Protein AF-A0A091TBT3-F1 (afdb_monomer_lite)

Sequence (97 aa):
VLAEVIKAFGVPENAQRMEEARDNACNDMGKMLQFLLPVATQIQQDVIKAYGFSNDGEGGVLKFARLIKSYESQDPEIASMSGKLKAMFLPPMTLPP

Organism: Phaethon lepturus (NCBI:txid97097)

pLDDT: mean 81.27, std 12.02, range [35.84, 91.25]

InterPro domains:
  IPR026317 Protein C10 [PF14974] (1-96)
  IPR026317 Protein C10 [PTHR13463] (1-97)

Secondary structure (DSSP, 8-state):
-HHHHHHHHHSHHHHHHHHHHHHHHTT-HHHHHHHHHHHHHHHHHHHHHHTT---STTHHHHHHHHHHHHHHTT-HHHHHHHHHHHHHHS-------

Structure (mmCIF, N/CA/C/O backbone):
data_AF-A0A091TBT3-F1
#
_entry.id   AF-A0A091TBT3-F1
#
loop_
_atom_site.group_PDB
_atom_site.id
_atom_site.type_symbol
_atom_site.label_atom_id
_atom_site.label_alt_id
_atom_site.label_comp_id
_atom_site.label_asym_id
_atom_site.label_entity_id
_atom_site.label_seq_id
_atom_site.pdbx_PDB_ins_code
_atom_site.Cartn_x
_atom_site.Cartn_y
_atom_site.Cartn_z
_atom_site.occupancy
_atom_site.B_iso_or_equiv
_atom_site.auth_seq_id
_atom_site.auth_comp_id
_atom_site.auth_asym_id
_atom_site.auth_atom_id
_atom_site.pdbx_PDB_model_num
ATOM 1 N N . VAL A 1 1 ? -11.350 -0.926 5.093 1.00 84.44 1 VAL A N 1
ATOM 2 C CA . VAL A 1 1 ? -10.428 -0.186 4.198 1.00 84.44 1 VAL A CA 1
ATOM 3 C C . VAL A 1 1 ? -9.028 -0.804 4.132 1.00 84.44 1 VAL A C 1
ATOM 5 O O . VAL A 1 1 ? -8.641 -1.185 3.044 1.00 84.44 1 VAL A O 1
ATOM 8 N N . LEU A 1 2 ? -8.281 -0.997 5.232 1.00 86.12 2 LEU A N 1
ATOM 9 C CA . LEU A 1 2 ? -6.909 -1.544 5.170 1.00 86.12 2 LEU A CA 1
ATOM 10 C C . LEU A 1 2 ? -6.821 -2.945 4.551 1.00 86.12 2 LEU A C 1
ATOM 12 O O . LEU A 1 2 ? -6.004 -3.166 3.665 1.00 86.12 2 LEU A O 1
ATOM 16 N N . ALA A 1 3 ? -7.702 -3.860 4.955 1.00 87.88 3 ALA A N 1
ATOM 17 C CA . ALA A 1 3 ? -7.791 -5.182 4.339 1.00 87.88 3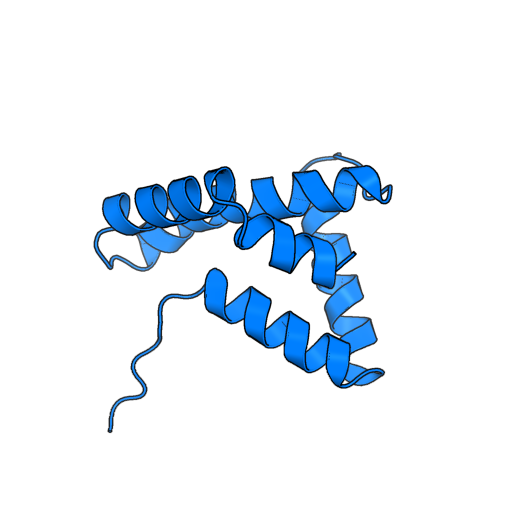 ALA A CA 1
ATOM 18 C C . ALA A 1 3 ? -8.078 -5.109 2.828 1.00 87.88 3 ALA A C 1
ATOM 20 O O . ALA A 1 3 ? -7.524 -5.884 2.060 1.00 87.88 3 ALA A O 1
ATOM 21 N N . GLU A 1 4 ? -8.898 -4.150 2.394 1.00 90.00 4 GLU A N 1
ATOM 22 C CA . GLU A 1 4 ? -9.230 -3.950 0.978 1.00 90.00 4 GLU A CA 1
ATOM 23 C C . GLU A 1 4 ? -8.048 -3.387 0.200 1.00 90.00 4 GLU A C 1
ATOM 25 O O . GLU A 1 4 ? -7.798 -3.821 -0.915 1.00 90.00 4 GLU A O 1
ATOM 30 N N . VAL A 1 5 ? -7.259 -2.501 0.814 1.00 88.81 5 VAL A N 1
ATOM 31 C CA . VAL A 1 5 ? -5.991 -2.045 0.240 1.00 88.81 5 VAL A CA 1
ATOM 32 C C . VAL A 1 5 ? -5.059 -3.240 0.039 1.00 88.81 5 VAL A C 1
ATOM 34 O O . VAL A 1 5 ? -4.556 -3.436 -1.059 1.00 88.81 5 VAL A O 1
ATOM 37 N N . ILE A 1 6 ? -4.871 -4.082 1.061 1.00 88.94 6 ILE A N 1
ATOM 38 C CA . ILE A 1 6 ? -4.024 -5.284 0.965 1.00 88.94 6 ILE A CA 1
ATOM 39 C C . ILE A 1 6 ? -4.529 -6.230 -0.130 1.00 88.94 6 ILE A C 1
ATOM 41 O O . ILE A 1 6 ? -3.734 -6.718 -0.929 1.00 88.94 6 ILE A O 1
ATOM 45 N N . LYS A 1 7 ? -5.843 -6.467 -0.204 1.00 89.81 7 LYS A N 1
ATOM 46 C CA . LYS A 1 7 ? -6.437 -7.268 -1.281 1.00 89.81 7 LYS A CA 1
ATOM 47 C C . LYS A 1 7 ? -6.199 -6.641 -2.647 1.00 89.81 7 LYS A C 1
ATOM 49 O O . LYS A 1 7 ? -5.866 -7.369 -3.571 1.00 89.81 7 LYS A O 1
ATOM 54 N N . ALA A 1 8 ? -6.318 -5.319 -2.767 1.00 90.06 8 ALA A N 1
ATOM 55 C CA . ALA A 1 8 ? -6.054 -4.608 -4.008 1.00 90.06 8 ALA A CA 1
ATOM 56 C C . ALA A 1 8 ? -4.602 -4.775 -4.452 1.00 90.06 8 ALA A C 1
ATOM 58 O O . ALA A 1 8 ? -4.377 -4.932 -5.638 1.00 90.06 8 ALA A O 1
ATOM 59 N N . PHE A 1 9 ? -3.624 -4.832 -3.548 1.00 87.19 9 PHE A N 1
ATOM 60 C CA . PHE A 1 9 ? -2.249 -5.194 -3.920 1.00 87.19 9 PHE A CA 1
ATOM 61 C C . PHE A 1 9 ? -2.114 -6.634 -4.431 1.00 87.19 9 PHE A C 1
ATOM 63 O O . PHE A 1 9 ? -1.254 -6.905 -5.260 1.00 87.19 9 PHE A O 1
ATOM 70 N N . GLY A 1 10 ? -2.963 -7.546 -3.954 1.00 85.38 10 GLY A N 1
ATOM 71 C CA . GLY A 1 10 ? -2.978 -8.947 -4.370 1.00 85.38 10 GLY A CA 1
ATOM 72 C C . GLY A 1 10 ? -3.773 -9.245 -5.644 1.00 85.38 10 GLY A C 1
ATOM 73 O O . GLY A 1 10 ? -3.739 -10.386 -6.101 1.00 85.38 10 GLY A O 1
ATOM 74 N N . VAL A 1 11 ? -4.501 -8.280 -6.225 1.00 90.56 11 VAL A N 1
ATOM 75 C CA . VAL A 1 11 ?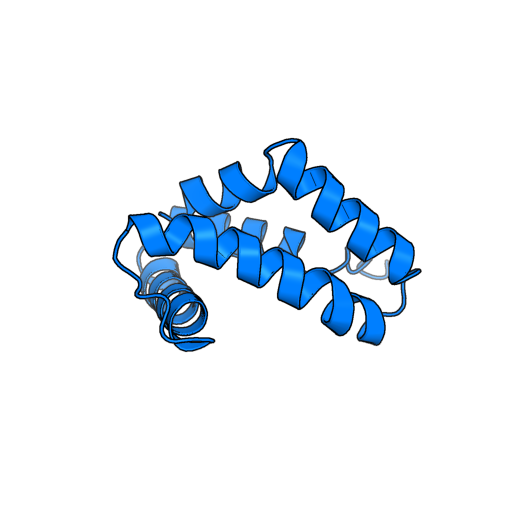 -5.192 -8.519 -7.506 1.00 90.56 11 VAL A CA 1
ATOM 76 C C . VAL A 1 11 ? -4.159 -8.605 -8.631 1.00 90.56 11 VAL A C 1
ATOM 78 O O . VAL A 1 11 ? -3.192 -7.840 -8.612 1.00 90.56 11 VAL A O 1
ATOM 81 N N . PRO A 1 12 ? -4.353 -9.487 -9.628 1.00 89.25 12 PRO A N 1
ATOM 82 C CA . PRO A 1 12 ? -3.351 -9.747 -10.664 1.00 89.25 12 PRO A CA 1
ATOM 83 C C . PRO A 1 12 ? -2.899 -8.474 -11.386 1.00 89.25 12 PRO A C 1
ATOM 85 O O . PRO A 1 12 ? -1.713 -8.295 -11.629 1.00 89.25 12 PRO A O 1
ATOM 88 N N . GLU A 1 13 ? -3.820 -7.546 -11.643 1.00 91.25 13 GLU A N 1
ATOM 89 C CA . GLU A 1 13 ? -3.528 -6.293 -12.342 1.00 91.25 13 GLU A CA 1
ATOM 90 C C . GLU A 1 13 ? -2.586 -5.362 -11.557 1.00 91.25 13 GLU A C 1
ATOM 92 O O . GLU A 1 13 ? -1.671 -4.765 -12.121 1.00 91.25 13 GLU A O 1
ATOM 97 N N . ASN A 1 14 ? -2.757 -5.265 -10.236 1.00 90.69 14 ASN A N 1
ATOM 98 C CA . ASN A 1 14 ? -1.902 -4.430 -9.390 1.00 90.69 14 ASN A CA 1
ATOM 99 C C . ASN A 1 14 ? -0.610 -5.147 -8.995 1.00 90.69 14 ASN A C 1
ATOM 101 O O . ASN A 1 14 ? 0.440 -4.511 -8.924 1.00 90.69 14 ASN A O 1
ATOM 105 N N . ALA A 1 15 ? -0.678 -6.462 -8.773 1.00 88.75 15 ALA A N 1
ATOM 106 C CA . ALA A 1 15 ? 0.490 -7.295 -8.524 1.00 88.75 15 ALA A CA 1
ATOM 107 C C . ALA A 1 15 ? 1.465 -7.224 -9.706 1.00 88.75 15 ALA A C 1
ATOM 109 O O . ALA A 1 15 ? 2.653 -6.992 -9.493 1.00 88.75 15 ALA A O 1
ATOM 110 N N . GLN A 1 16 ? 0.954 -7.304 -10.940 1.00 90.12 16 GLN A N 1
ATOM 111 C CA . GLN A 1 16 ? 1.767 -7.148 -12.144 1.00 90.12 16 GLN A CA 1
ATOM 112 C C . GLN A 1 16 ? 2.428 -5.765 -12.197 1.00 90.12 16 GLN A C 1
ATOM 114 O O . GLN A 1 16 ? 3.638 -5.677 -12.362 1.00 90.12 16 GLN A O 1
ATOM 119 N N . ARG A 1 17 ? 1.679 -4.680 -11.956 1.00 90.00 17 ARG A N 1
ATOM 120 C CA . ARG A 1 17 ? 2.243 -3.315 -11.928 1.00 90.00 17 ARG A CA 1
ATOM 121 C C . ARG A 1 17 ? 3.361 -3.146 -10.901 1.00 90.00 17 ARG A C 1
ATOM 123 O O . ARG A 1 17 ? 4.354 -2.475 -11.177 1.00 90.00 17 ARG A O 1
ATOM 130 N N . MET A 1 18 ? 3.193 -3.722 -9.711 1.00 87.38 18 MET A N 1
ATOM 131 C CA . MET A 1 18 ? 4.216 -3.709 -8.663 1.00 87.38 18 MET A CA 1
ATOM 132 C C . MET A 1 18 ? 5.451 -4.509 -9.085 1.00 87.38 18 MET A C 1
ATOM 134 O O . MET A 1 18 ? 6.574 -4.058 -8.876 1.00 87.38 18 MET A O 1
ATOM 138 N N . GLU A 1 19 ? 5.259 -5.674 -9.697 1.00 87.12 19 GLU A N 1
ATOM 139 C CA . GLU A 1 19 ? 6.352 -6.518 -10.176 1.00 87.12 19 GLU A CA 1
ATOM 140 C C . GLU A 1 19 ? 7.126 -5.853 -11.319 1.00 87.12 19 GLU A C 1
ATOM 142 O O . GLU A 1 19 ? 8.348 -5.770 -11.246 1.00 87.12 19 GLU A O 1
ATOM 147 N N . GLU A 1 20 ? 6.435 -5.262 -12.295 1.00 88.88 20 GLU A N 1
ATOM 148 C CA . GLU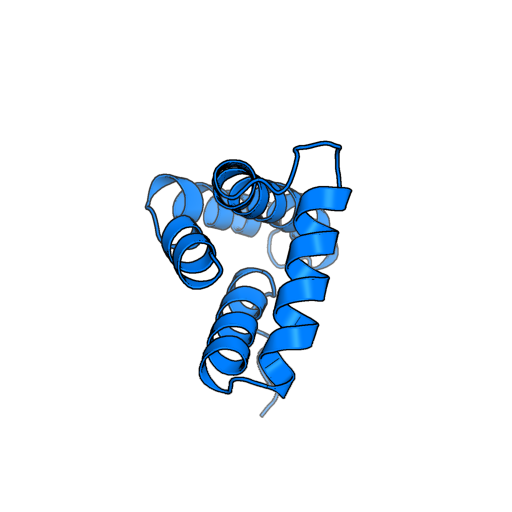 A 1 20 ? 7.051 -4.482 -13.371 1.00 88.88 20 GLU A CA 1
ATOM 149 C C . GLU A 1 20 ? 7.851 -3.300 -12.808 1.00 88.88 20 GLU A C 1
ATOM 151 O O . GLU A 1 20 ? 9.006 -3.092 -13.178 1.00 88.88 20 GLU A O 1
ATOM 156 N N . ALA A 1 21 ? 7.285 -2.537 -11.868 1.00 87.12 21 ALA A N 1
ATOM 157 C CA . ALA A 1 21 ? 7.988 -1.428 -11.223 1.00 87.12 21 ALA A CA 1
ATOM 158 C C . ALA A 1 21 ? 9.231 -1.891 -10.444 1.00 87.12 21 ALA A C 1
ATOM 160 O O . ALA A 1 21 ? 10.258 -1.206 -10.433 1.00 87.12 21 ALA A O 1
ATOM 161 N N . ARG A 1 22 ? 9.152 -3.062 -9.804 1.00 82.81 22 ARG A N 1
ATOM 162 C CA . ARG A 1 22 ? 10.269 -3.688 -9.093 1.00 82.81 22 ARG A CA 1
ATOM 163 C C . ARG A 1 22 ? 11.360 -4.171 -10.048 1.00 82.81 22 ARG A C 1
ATOM 165 O O . ARG A 1 22 ? 12.535 -3.957 -9.754 1.00 82.81 22 ARG A O 1
ATOM 172 N N . ASP A 1 23 ? 10.984 -4.790 -11.161 1.00 87.00 23 ASP A N 1
ATOM 173 C CA . ASP A 1 23 ? 11.903 -5.268 -12.195 1.00 87.00 23 ASP A CA 1
ATOM 174 C C . ASP A 1 23 ? 12.670 -4.093 -12.823 1.00 87.00 23 ASP A C 1
ATOM 176 O O . ASP A 1 23 ? 13.902 -4.074 -12.828 1.00 87.00 23 ASP A O 1
ATOM 180 N N . ASN A 1 24 ? 11.951 -3.018 -13.169 1.00 84.69 24 ASN A N 1
ATOM 181 C CA . ASN A 1 24 ? 12.534 -1.763 -13.660 1.00 84.69 24 ASN A CA 1
ATOM 182 C C . ASN A 1 24 ? 13.498 -1.109 -12.655 1.00 84.69 24 ASN A C 1
ATOM 184 O O . ASN A 1 24 ? 14.476 -0.460 -13.041 1.00 84.69 24 ASN A O 1
ATOM 188 N N . ALA A 1 25 ? 13.236 -1.264 -11.355 1.00 84.19 25 ALA A N 1
ATOM 189 C CA . ALA A 1 25 ? 14.105 -0.736 -10.317 1.00 84.19 25 ALA A CA 1
ATOM 190 C C . ALA A 1 25 ? 15.406 -1.539 -10.139 1.00 84.19 25 ALA A C 1
ATOM 192 O O . ALA A 1 25 ? 16.374 -0.978 -9.633 1.00 84.19 25 ALA A O 1
ATOM 193 N N . CYS A 1 26 ? 15.466 -2.802 -10.581 1.00 75.69 26 CYS A N 1
ATOM 194 C CA . CYS A 1 26 ? 16.675 -3.635 -10.597 1.00 75.69 26 CYS A CA 1
ATOM 195 C C . CYS A 1 26 ? 17.444 -3.634 -9.253 1.00 75.69 26 CYS A C 1
ATOM 197 O O . CYS A 1 26 ? 18.642 -3.364 -9.200 1.00 75.69 26 CYS A O 1
ATOM 199 N N . ASN A 1 27 ? 16.736 -3.885 -8.141 1.00 70.75 27 ASN A N 1
ATOM 200 C CA . ASN A 1 27 ? 17.254 -3.838 -6.756 1.00 70.75 27 ASN A CA 1
ATOM 201 C C . ASN A 1 27 ? 17.848 -2.491 -6.295 1.00 70.75 27 ASN A C 1
ATOM 203 O O . ASN A 1 27 ? 18.342 -2.396 -5.170 1.00 70.75 27 ASN A O 1
ATOM 207 N N . ASP A 1 28 ? 17.774 -1.433 -7.101 1.00 82.75 28 ASP A N 1
ATOM 208 C CA . ASP A 1 28 ? 18.179 -0.102 -6.675 1.00 82.75 28 ASP A CA 1
ATOM 209 C C . ASP A 1 28 ? 17.085 0.492 -5.790 1.00 82.75 28 ASP A C 1
ATOM 211 O O . ASP A 1 28 ? 15.977 0.784 -6.239 1.00 82.75 28 ASP A O 1
ATOM 215 N N . MET A 1 29 ? 17.387 0.664 -4.505 1.00 74.69 29 MET A N 1
ATOM 216 C CA . MET A 1 29 ? 16.409 1.143 -3.530 1.00 74.69 29 MET A CA 1
ATOM 217 C C . MET A 1 29 ? 15.884 2.549 -3.869 1.00 74.69 29 MET A C 1
ATOM 219 O O . MET A 1 29 ? 14.713 2.842 -3.625 1.00 74.69 29 MET A O 1
ATOM 223 N N . GLY A 1 30 ? 16.714 3.399 -4.484 1.00 81.38 30 GLY A N 1
ATOM 224 C CA . GLY A 1 30 ? 16.314 4.726 -4.948 1.00 81.38 30 GLY A CA 1
ATOM 225 C C . GLY A 1 30 ? 15.333 4.658 -6.116 1.00 81.38 30 GLY A C 1
ATOM 226 O O . GLY A 1 30 ? 14.351 5.401 -6.140 1.00 81.38 30 GLY A O 1
ATOM 227 N N . LYS A 1 31 ? 15.544 3.735 -7.059 1.00 83.62 31 LYS A N 1
ATOM 228 C CA . LYS A 1 31 ? 14.587 3.467 -8.141 1.00 83.62 31 LYS A CA 1
ATOM 229 C C . LYS A 1 31 ? 13.338 2.756 -7.646 1.00 83.62 31 LYS A C 1
ATOM 231 O O . LYS A 1 31 ? 12.253 3.099 -8.091 1.00 83.62 31 LYS A O 1
ATOM 236 N N . MET A 1 32 ? 13.445 1.833 -6.694 1.00 80.94 32 MET A N 1
ATOM 237 C CA . MET A 1 32 ? 12.279 1.192 -6.085 1.00 80.94 32 MET A CA 1
ATOM 238 C C . MET A 1 32 ? 11.370 2.261 -5.481 1.00 80.94 32 MET A C 1
ATOM 240 O O . MET A 1 32 ? 10.189 2.300 -5.792 1.00 80.94 32 MET A O 1
ATOM 244 N N . LEU A 1 33 ? 11.912 3.220 -4.729 1.00 82.62 33 LEU A N 1
ATOM 245 C CA . LEU A 1 33 ? 11.115 4.343 -4.231 1.00 82.62 33 LEU A CA 1
ATOM 246 C C . LEU A 1 33 ? 10.613 5.290 -5.336 1.00 82.62 33 LEU A C 1
ATOM 248 O O . LEU A 1 33 ? 9.596 5.933 -5.136 1.00 82.62 33 LEU A O 1
ATOM 252 N N . GLN A 1 34 ? 11.260 5.383 -6.498 1.00 83.88 34 GLN A N 1
ATOM 253 C CA . GLN A 1 34 ? 10.758 6.198 -7.616 1.00 83.88 34 GLN A CA 1
ATOM 254 C C . GLN A 1 34 ? 9.701 5.495 -8.478 1.00 83.88 34 GLN A C 1
ATOM 256 O O . GLN A 1 34 ? 8.851 6.175 -9.042 1.00 83.88 34 GLN A O 1
ATOM 261 N N . PHE A 1 35 ? 9.727 4.163 -8.579 1.00 86.38 35 PHE A N 1
ATOM 262 C CA . PHE A 1 35 ? 8.816 3.382 -9.424 1.00 86.38 35 PHE A CA 1
ATOM 263 C C . PHE A 1 35 ? 7.736 2.658 -8.613 1.00 86.38 35 PHE A C 1
ATOM 265 O O . PHE A 1 35 ? 6.556 2.784 -8.928 1.00 86.38 35 PHE A O 1
ATOM 272 N N . LEU A 1 36 ? 8.094 1.942 -7.542 1.00 84.50 36 LEU A N 1
ATOM 273 C CA . LEU A 1 36 ? 7.115 1.250 -6.694 1.00 84.50 36 LEU A CA 1
ATOM 274 C C . LEU A 1 36 ? 6.275 2.228 -5.884 1.00 84.50 36 LEU A C 1
ATOM 276 O O . LEU A 1 36 ? 5.068 2.038 -5.796 1.00 84.50 36 LEU A O 1
ATOM 280 N N . LEU A 1 37 ? 6.868 3.275 -5.299 1.00 84.19 37 LEU A N 1
ATOM 281 C CA . LEU A 1 37 ? 6.118 4.209 -4.451 1.00 84.19 37 LEU A CA 1
ATOM 282 C C . LEU A 1 37 ? 4.915 4.842 -5.170 1.00 84.19 37 LEU A C 1
ATOM 284 O O . LEU A 1 37 ? 3.826 4.782 -4.595 1.00 84.19 37 LEU A O 1
ATOM 288 N N . PRO A 1 38 ? 5.033 5.410 -6.390 1.00 86.38 38 PRO A N 1
ATOM 289 C CA . PRO A 1 38 ? 3.872 5.967 -7.078 1.00 86.38 38 PRO A CA 1
ATOM 290 C C . PRO A 1 38 ? 2.855 4.897 -7.478 1.00 86.38 38 PRO A C 1
ATOM 292 O O . PRO A 1 38 ? 1.662 5.125 -7.306 1.00 86.38 38 PRO A O 1
ATOM 295 N N . VAL A 1 39 ? 3.288 3.716 -7.937 1.00 89.12 39 VAL A N 1
ATOM 296 C CA . VAL A 1 39 ? 2.378 2.601 -8.278 1.00 89.12 39 VAL A CA 1
ATOM 297 C C . VAL A 1 39 ? 1.554 2.194 -7.066 1.00 89.12 39 VAL A C 1
ATOM 299 O O . VAL A 1 39 ? 0.336 2.045 -7.119 1.00 89.12 39 VAL A O 1
ATOM 302 N N . ALA A 1 40 ? 2.222 2.070 -5.936 1.00 87.19 40 ALA A N 1
ATOM 303 C CA . ALA A 1 40 ? 1.621 1.587 -4.726 1.00 87.19 40 ALA A CA 1
ATOM 304 C C . ALA A 1 40 ? 0.746 2.662 -4.054 1.0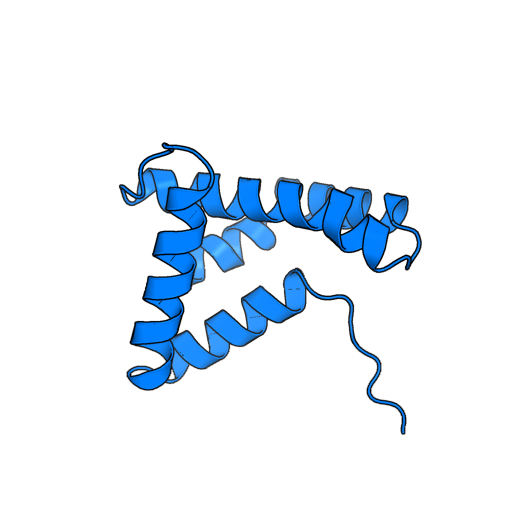0 87.19 40 ALA A C 1
ATOM 306 O O . ALA A 1 40 ? -0.361 2.368 -3.603 1.00 87.19 40 ALA A O 1
ATOM 307 N N . THR A 1 41 ? 1.174 3.928 -4.093 1.00 87.06 41 THR A N 1
ATOM 308 C CA . THR A 1 41 ? 0.337 5.087 -3.739 1.00 87.06 41 THR A CA 1
ATOM 309 C C . THR A 1 41 ? -0.922 5.109 -4.600 1.00 87.06 41 THR A C 1
ATOM 311 O O . THR A 1 41 ? -2.012 5.289 -4.066 1.00 87.06 41 THR A O 1
ATOM 314 N N . GLN A 1 42 ? -0.808 4.837 -5.903 1.00 88.25 42 GLN A N 1
ATOM 315 C CA . GLN A 1 42 ? -1.945 4.811 -6.819 1.00 88.25 42 GLN A CA 1
ATOM 316 C C . GLN A 1 42 ? -2.954 3.716 -6.456 1.00 88.25 42 GLN A C 1
ATOM 318 O O . GLN A 1 42 ? -4.150 3.998 -6.411 1.00 88.25 42 GLN A O 1
ATOM 323 N N . ILE A 1 43 ? -2.484 2.503 -6.142 1.00 89.12 43 ILE A N 1
ATOM 324 C CA . ILE A 1 43 ? -3.329 1.383 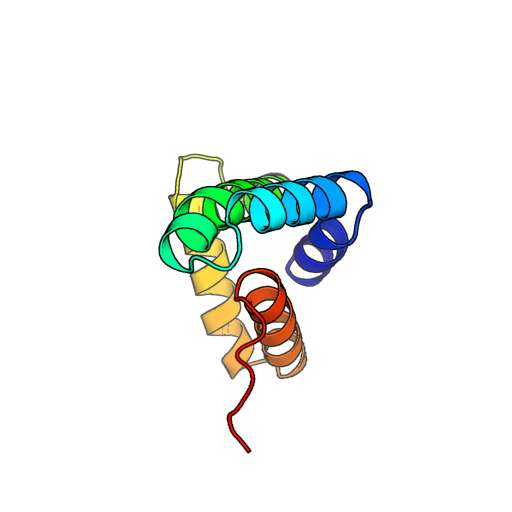-5.694 1.00 89.12 43 ILE A CA 1
ATOM 325 C C . ILE A 1 43 ? -4.031 1.734 -4.377 1.00 89.12 43 ILE A C 1
ATOM 327 O O . ILE A 1 43 ? -5.242 1.555 -4.247 1.00 89.12 43 ILE A O 1
ATOM 331 N N . GLN A 1 44 ? -3.292 2.278 -3.402 1.00 87.19 44 GLN A N 1
ATOM 332 C CA . GLN A 1 44 ? -3.879 2.734 -2.141 1.00 87.19 44 GLN A CA 1
ATOM 333 C C . GLN A 1 44 ? -4.952 3.790 -2.382 1.00 87.19 44 GLN A C 1
ATOM 335 O O . GLN A 1 44 ? -6.048 3.670 -1.840 1.00 87.19 44 GLN A O 1
ATOM 340 N N . GLN A 1 45 ? -4.640 4.793 -3.201 1.00 87.62 45 GLN A N 1
ATOM 341 C CA . GLN A 1 45 ? -5.521 5.897 -3.553 1.00 87.62 45 GLN A CA 1
ATOM 342 C C . GLN A 1 45 ? -6.805 5.399 -4.228 1.00 87.62 45 GLN A C 1
ATOM 344 O O . GLN A 1 45 ? -7.890 5.869 -3.892 1.00 87.62 45 GLN A O 1
ATOM 349 N N . ASP A 1 46 ? -6.703 4.395 -5.102 1.00 88.19 46 ASP A N 1
ATOM 350 C CA . ASP A 1 46 ? -7.846 3.785 -5.784 1.00 88.19 46 ASP A CA 1
ATOM 351 C C . ASP A 1 46 ? -8.824 3.092 -4.827 1.00 88.19 46 ASP A C 1
ATOM 353 O O . ASP A 1 46 ? -10.040 3.170 -4.990 1.00 88.19 46 ASP A O 1
ATOM 357 N N . VAL A 1 47 ? -8.307 2.480 -3.764 1.00 88.94 47 VAL A N 1
ATOM 358 C CA . VAL A 1 47 ? -9.157 1.866 -2.744 1.00 88.94 47 VAL A CA 1
ATOM 359 C C . VAL A 1 47 ? -9.729 2.925 -1.813 1.00 88.94 47 VAL A C 1
ATOM 361 O O . VAL A 1 47 ? -10.936 2.978 -1.601 1.00 88.94 47 VAL A O 1
ATOM 364 N N . ILE A 1 48 ? -8.889 3.793 -1.244 1.00 86.88 48 ILE A N 1
ATOM 365 C CA . ILE A 1 48 ? -9.323 4.750 -0.216 1.00 86.88 48 ILE A CA 1
ATOM 366 C C . ILE A 1 48 ? -10.254 5.836 -0.773 1.00 86.88 48 ILE A C 1
ATOM 368 O O . ILE A 1 48 ? -11.107 6.319 -0.024 1.00 86.88 48 ILE A O 1
ATOM 372 N N . LYS A 1 49 ? -10.168 6.179 -2.070 1.00 85.94 49 LYS A N 1
ATOM 373 C CA . LYS A 1 49 ? -11.115 7.112 -2.711 1.00 85.94 49 LYS A CA 1
ATOM 374 C C . LYS A 1 49 ? -12.555 6.600 -2.612 1.00 85.94 49 LYS A C 1
ATOM 376 O O . LYS A 1 49 ? -13.462 7.393 -2.381 1.00 85.94 49 LYS A O 1
ATOM 381 N N . ALA A 1 50 ? -12.761 5.280 -2.694 1.00 85.06 50 ALA A N 1
ATOM 382 C CA . ALA A 1 50 ? -14.080 4.660 -2.553 1.00 85.06 50 ALA A CA 1
ATOM 383 C C . ALA A 1 50 ? -14.630 4.764 -1.118 1.00 85.06 50 ALA A C 1
ATOM 385 O O . ALA A 1 50 ? -15.836 4.680 -0.907 1.00 85.06 50 ALA A O 1
ATOM 386 N N . TYR A 1 51 ? -13.755 4.999 -0.136 1.00 84.19 51 TYR A N 1
ATOM 387 C CA . TYR A 1 51 ? -14.103 5.201 1.273 1.00 84.19 51 TYR A CA 1
ATOM 388 C C . TYR A 1 51 ? -14.202 6.681 1.674 1.00 84.19 51 TYR A C 1
ATOM 390 O O . TYR A 1 51 ? -14.325 6.980 2.859 1.00 84.19 51 TYR A O 1
ATOM 398 N N . GLY A 1 52 ? -14.133 7.614 0.718 1.00 78.25 52 GLY A N 1
ATOM 399 C CA . GLY A 1 52 ? -14.233 9.049 0.994 1.00 78.25 52 GLY A CA 1
ATOM 400 C C . GLY A 1 52 ? -12.916 9.721 1.395 1.00 78.25 52 GLY A C 1
ATOM 401 O O . GLY A 1 52 ? -12.927 10.878 1.815 1.00 78.25 52 GLY A O 1
ATOM 402 N N . PHE A 1 53 ? -11.767 9.050 1.243 1.00 80.00 53 PHE A N 1
ATOM 403 C CA . PHE A 1 53 ? -10.477 9.741 1.278 1.00 80.00 53 PHE A CA 1
ATOM 404 C C . PHE A 1 53 ? -10.310 10.493 -0.046 1.00 80.00 53 PHE A C 1
ATOM 406 O O . PHE A 1 53 ? -9.879 9.920 -1.044 1.00 80.00 53 PHE A O 1
ATOM 413 N N . SER A 1 54 ? -10.727 11.762 -0.066 1.00 63.75 54 SER A N 1
ATOM 414 C CA . SER A 1 54 ? -10.723 12.592 -1.273 1.00 63.75 54 SER A CA 1
ATOM 415 C C . SER A 1 54 ? -9.360 12.631 -1.964 1.00 63.75 54 SER A C 1
ATOM 417 O O . SER A 1 54 ? -8.314 12.727 -1.321 1.00 63.75 54 SER A O 1
ATOM 419 N N . ASN A 1 55 ? -9.421 12.628 -3.295 1.00 59.75 55 ASN A N 1
ATOM 420 C CA . ASN A 1 55 ? -8.315 12.583 -4.250 1.00 59.75 55 ASN A CA 1
ATOM 421 C C . ASN A 1 55 ? -7.535 13.909 -4.371 1.00 59.75 55 ASN A C 1
ATOM 423 O O . ASN A 1 55 ? -6.985 14.192 -5.434 1.00 59.75 55 ASN A O 1
ATOM 427 N N . ASP A 1 56 ? -7.532 14.740 -3.325 1.00 63.78 56 ASP A N 1
ATOM 428 C CA . ASP A 1 56 ? -6.865 16.050 -3.289 1.00 63.78 56 ASP A CA 1
ATOM 429 C C . ASP A 1 56 ? -5.340 15.856 -3.126 1.00 63.78 56 ASP A C 1
ATOM 431 O O . ASP A 1 56 ? -4.727 16.201 -2.118 1.00 63.78 56 ASP A O 1
ATOM 435 N N . GLY A 1 57 ? -4.744 15.148 -4.089 1.00 63.19 57 GLY A N 1
ATOM 436 C CA . GLY A 1 57 ? -3.325 14.808 -4.150 1.00 63.19 57 GLY A CA 1
ATOM 437 C C . GLY A 1 57 ? -2.842 13.812 -3.088 1.00 63.19 57 GLY A C 1
ATOM 438 O O . GLY A 1 57 ? -3.538 12.876 -2.691 1.00 63.19 57 GLY A O 1
ATOM 439 N N . GLU A 1 58 ? -1.611 14.035 -2.624 1.00 61.22 58 GLU A N 1
ATOM 440 C CA . GLU A 1 58 ? -0.867 13.201 -1.662 1.00 61.22 58 GLU A CA 1
ATOM 441 C C . GLU A 1 58 ? -1.559 13.094 -0.282 1.00 61.22 58 GLU A C 1
ATOM 443 O O . GLU A 1 58 ? -1.279 12.203 0.527 1.00 61.22 58 GLU A O 1
ATOM 448 N N . GLY A 1 59 ? -2.524 13.981 -0.015 1.00 71.12 59 GLY A N 1
ATOM 449 C CA . GLY A 1 59 ? -3.237 14.061 1.255 1.00 71.12 59 GLY A CA 1
ATOM 450 C C . GLY A 1 59 ? -4.112 12.845 1.568 1.00 71.12 59 GLY A C 1
ATOM 451 O O . GLY A 1 59 ? -4.270 12.513 2.744 1.00 71.12 59 GLY A O 1
ATOM 452 N N . GLY A 1 60 ? -4.665 12.161 0.559 1.00 80.50 60 GLY A N 1
ATOM 453 C CA . GLY A 1 60 ? -5.533 10.993 0.764 1.00 80.50 60 GLY A CA 1
ATOM 454 C C . GLY A 1 60 ? -4.778 9.822 1.392 1.00 80.50 60 GLY A C 1
ATOM 455 O O . GLY A 1 60 ? -5.151 9.325 2.460 1.00 80.50 60 GLY A O 1
ATOM 456 N N . VAL A 1 61 ? -3.661 9.437 0.770 1.00 83.31 61 VAL A N 1
ATOM 457 C CA . VAL A 1 61 ? -2.806 8.337 1.237 1.00 83.31 61 VAL A CA 1
ATOM 458 C C . VAL A 1 61 ? -2.123 8.695 2.557 1.00 83.31 61 VAL A C 1
ATOM 460 O O . VAL A 1 61 ? -2.084 7.864 3.464 1.00 83.31 61 VAL A O 1
ATOM 463 N N . LEU A 1 62 ? -1.684 9.947 2.737 1.00 84.12 62 LEU A N 1
ATOM 464 C CA . LEU A 1 62 ? -1.100 10.400 4.002 1.00 84.12 62 LEU A CA 1
ATOM 465 C C . LEU A 1 62 ? -2.107 10.357 5.164 1.00 84.12 62 LEU A C 1
ATOM 467 O O . LEU A 1 62 ? -1.770 9.906 6.263 1.00 84.12 62 LEU A O 1
ATOM 471 N N . LYS A 1 63 ? -3.356 10.791 4.939 1.00 85.06 63 LYS A N 1
ATOM 472 C CA . LYS A 1 63 ? -4.431 10.683 5.940 1.00 85.06 63 LYS A CA 1
ATOM 473 C C . LYS A 1 63 ? -4.719 9.229 6.281 1.00 85.06 63 LYS A C 1
ATOM 475 O O . LYS A 1 63 ? -4.857 8.909 7.458 1.00 85.06 63 LYS A O 1
ATOM 480 N N . PHE A 1 64 ? -4.765 8.357 5.278 1.00 87.19 64 PHE A N 1
ATOM 481 C CA . PHE A 1 64 ? -4.952 6.928 5.484 1.00 87.19 64 PHE A CA 1
ATOM 482 C C . PHE A 1 64 ? -3.803 6.303 6.291 1.00 87.19 64 PHE A C 1
ATOM 484 O O . PHE A 1 64 ? -4.057 5.608 7.272 1.00 87.19 64 PHE A O 1
ATOM 491 N N . ALA A 1 65 ? -2.548 6.619 5.962 1.00 86.06 65 ALA A N 1
ATOM 492 C CA . ALA A 1 65 ? -1.375 6.165 6.708 1.00 86.06 65 ALA A CA 1
ATOM 493 C C . ALA A 1 65 ? -1.403 6.636 8.171 1.00 86.06 65 ALA A C 1
ATOM 495 O O . ALA A 1 65 ? -1.142 5.852 9.084 1.00 86.06 65 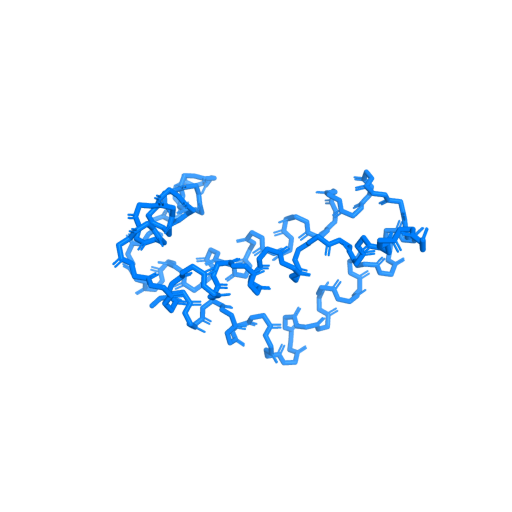ALA A O 1
ATOM 496 N N . ARG A 1 66 ? -1.777 7.901 8.414 1.00 86.12 66 ARG A N 1
ATOM 497 C CA . ARG A 1 66 ? -1.954 8.437 9.773 1.00 86.12 66 ARG A CA 1
ATOM 498 C C . ARG A 1 66 ? -3.083 7.718 10.516 1.00 86.12 66 ARG A C 1
ATOM 500 O O . ARG A 1 66 ? -2.940 7.445 11.704 1.00 86.12 66 ARG A O 1
ATOM 507 N N . LEU A 1 67 ? -4.171 7.391 9.819 1.00 87.81 67 LEU A N 1
ATOM 508 C CA . LEU A 1 67 ? -5.295 6.655 10.385 1.00 87.81 67 LEU A CA 1
ATOM 509 C C . LEU A 1 67 ? -4.860 5.254 10.829 1.00 87.81 67 LEU A C 1
ATOM 511 O O . LEU A 1 67 ? -5.040 4.920 11.996 1.00 87.81 67 LEU A O 1
ATOM 515 N N . ILE A 1 68 ? -4.220 4.480 9.942 1.00 87.94 68 ILE A N 1
ATOM 516 C CA . ILE A 1 68 ? -3.666 3.157 10.274 1.00 87.94 68 ILE A CA 1
ATOM 517 C C . ILE A 1 68 ? -2.778 3.264 11.510 1.00 87.94 68 ILE A C 1
ATOM 519 O O . ILE A 1 68 ? -2.961 2.496 12.442 1.00 87.94 68 ILE A O 1
ATOM 523 N N . LYS A 1 69 ? -1.888 4.262 11.556 1.00 86.62 69 LYS A N 1
ATOM 524 C CA . LYS A 1 69 ? -0.953 4.451 12.669 1.00 86.62 69 LYS A CA 1
ATOM 525 C C . LYS A 1 69 ? -1.621 4.792 14.004 1.00 86.62 69 LYS A C 1
ATOM 527 O O . LYS A 1 69 ? -1.084 4.498 15.065 1.00 86.62 69 LYS A O 1
ATOM 532 N N . SER A 1 70 ? -2.798 5.406 13.968 1.00 89.00 70 SER A N 1
ATOM 533 C CA . SER A 1 70 ? -3.599 5.641 15.170 1.00 89.00 70 SER A CA 1
ATOM 534 C C . SER A 1 70 ? -4.330 4.375 15.620 1.00 89.00 70 SER A C 1
ATOM 536 O O . SER A 1 70 ? -4.522 4.172 16.817 1.00 89.00 70 SER A O 1
ATOM 538 N N . TYR A 1 71 ? -4.749 3.534 14.673 1.00 87.56 71 TYR A N 1
ATOM 539 C CA . TYR A 1 71 ? -5.471 2.296 14.952 1.00 87.56 71 TYR A CA 1
ATOM 540 C C . TYR A 1 71 ? -4.549 1.110 15.261 1.00 87.56 71 TYR A C 1
ATOM 542 O O . TYR A 1 71 ? -4.944 0.265 16.048 1.00 87.56 71 TYR A O 1
ATOM 550 N N . GLU A 1 72 ? -3.323 1.050 14.735 1.00 86.69 72 GLU A N 1
ATOM 551 C CA . GLU A 1 72 ? -2.371 -0.040 15.013 1.00 86.69 72 GLU A CA 1
ATOM 552 C C . GLU A 1 72 ? -2.002 -0.125 16.502 1.00 86.69 72 GLU A C 1
ATOM 554 O O . GLU A 1 72 ? -1.775 -1.212 17.018 1.00 86.69 72 GLU A O 1
ATOM 559 N N . SER A 1 73 ? -2.004 1.007 17.216 1.00 83.12 73 SER A N 1
ATOM 560 C CA . SER A 1 73 ? -1.794 1.039 18.670 1.00 83.12 73 SER A CA 1
ATOM 561 C C . SER A 1 73 ? -3.010 0.570 19.474 1.00 83.12 73 SER A C 1
ATOM 563 O O . SER A 1 73 ? -2.880 0.282 20.660 1.00 83.12 73 SER A O 1
ATOM 565 N N . GLN A 1 74 ? -4.194 0.549 18.860 1.00 89.19 74 GLN A N 1
ATOM 566 C CA . GLN A 1 74 ? -5.457 0.178 19.504 1.00 89.19 74 GLN A CA 1
ATOM 567 C C . GLN A 1 74 ? -5.888 -1.246 19.138 1.00 89.19 74 GLN A C 1
ATOM 569 O O . GLN A 1 74 ? -6.525 -1.915 19.946 1.00 89.19 74 GLN A O 1
ATOM 574 N N . ASP A 1 75 ? -5.535 -1.701 17.936 1.00 89.19 75 ASP A N 1
ATOM 575 C CA . ASP A 1 75 ? -5.981 -2.957 17.355 1.00 89.19 75 ASP A CA 1
ATOM 576 C C . ASP A 1 75 ? -4.787 -3.753 16.780 1.00 89.19 75 ASP A C 1
ATOM 578 O O . ASP A 1 75 ? -4.128 -3.311 15.825 1.00 89.19 75 ASP A O 1
ATOM 582 N N . PRO A 1 76 ? -4.487 -4.940 17.342 1.00 86.38 76 PRO A N 1
ATOM 583 C CA . PRO A 1 76 ? -3.355 -5.752 16.908 1.00 86.38 76 PRO A CA 1
ATOM 584 C C . PRO A 1 76 ? -3.537 -6.346 15.502 1.00 86.38 76 PRO A C 1
ATOM 586 O O . PRO A 1 76 ? -2.540 -6.626 14.829 1.00 86.38 76 PRO A O 1
ATOM 589 N N . GLU A 1 77 ? -4.769 -6.513 15.009 1.00 88.44 77 GLU A N 1
ATOM 590 C CA . GLU A 1 77 ? -5.002 -6.955 13.632 1.00 88.44 77 GLU A CA 1
ATOM 591 C C . GLU A 1 77 ? -4.628 -5.851 12.642 1.00 88.44 77 GLU A C 1
ATOM 593 O O . GLU A 1 77 ? -3.972 -6.120 11.630 1.00 88.44 77 GLU A O 1
ATOM 598 N N . ILE A 1 78 ? -4.965 -4.593 12.948 1.00 89.19 78 ILE A N 1
ATOM 599 C CA . ILE A 1 78 ? -4.544 -3.434 12.150 1.00 89.19 78 ILE A CA 1
ATOM 600 C C . ILE A 1 78 ? -3.022 -3.291 12.161 1.00 89.19 78 ILE A C 1
ATOM 602 O O . ILE A 1 78 ? -2.444 -3.039 11.103 1.00 89.19 78 ILE A O 1
ATOM 606 N N . ALA A 1 79 ? -2.356 -3.520 13.296 1.00 88.56 79 ALA A N 1
ATOM 607 C CA . ALA A 1 79 ? -0.893 -3.544 13.358 1.00 88.56 79 ALA A CA 1
ATOM 608 C C . ALA A 1 79 ? -0.289 -4.628 12.450 1.00 88.56 79 ALA A C 1
ATOM 610 O O . ALA A 1 79 ? 0.622 -4.351 11.665 1.00 88.56 79 ALA A O 1
ATOM 611 N N . SER A 1 80 ? -0.840 -5.844 12.491 1.00 89.88 80 SER A N 1
ATOM 612 C CA . SER A 1 80 ? -0.406 -6.949 11.629 1.00 89.88 80 SER A CA 1
ATOM 613 C C . SER A 1 80 ? -0.611 -6.633 10.142 1.00 89.88 80 SER A C 1
ATOM 615 O O . SER A 1 80 ? 0.291 -6.810 9.318 1.00 89.88 80 SER A O 1
ATOM 617 N N . MET A 1 81 ? -1.778 -6.093 9.788 1.00 88.75 81 MET A N 1
ATOM 618 C CA . MET A 1 81 ? -2.112 -5.686 8.423 1.00 88.75 81 MET A CA 1
ATOM 619 C C . MET A 1 81 ? -1.240 -4.523 7.926 1.00 88.75 81 MET A C 1
ATOM 621 O O . MET A 1 81 ? -0.756 -4.564 6.796 1.00 88.75 81 MET A O 1
ATOM 625 N N . SER A 1 82 ? -0.991 -3.516 8.766 1.00 85.38 82 SER A N 1
ATOM 626 C CA . SER A 1 82 ? -0.079 -2.396 8.489 1.00 85.38 82 SER A CA 1
ATOM 627 C C . SER A 1 82 ? 1.327 -2.911 8.185 1.00 85.38 82 SER A C 1
ATOM 629 O O . SER A 1 82 ? 1.931 -2.528 7.182 1.00 85.38 82 SER A O 1
ATOM 631 N N . GLY A 1 83 ? 1.815 -3.859 8.993 1.00 84.44 83 GLY A N 1
ATOM 632 C CA . GLY A 1 83 ? 3.091 -4.537 8.776 1.00 84.44 83 GLY A CA 1
ATOM 633 C C . GLY A 1 83 ? 3.156 -5.264 7.431 1.00 84.44 83 GLY A C 1
ATOM 634 O O . GLY A 1 83 ? 4.101 -5.054 6.672 1.00 84.44 83 GLY A O 1
ATOM 635 N N . LYS A 1 84 ? 2.125 -6.051 7.091 1.00 85.25 84 LYS A N 1
ATOM 636 C CA . LYS A 1 84 ? 2.027 -6.731 5.785 1.00 85.25 84 LYS A CA 1
ATOM 637 C C . LYS A 1 84 ? 2.040 -5.749 4.624 1.00 85.25 84 LYS A C 1
ATOM 639 O O . LYS A 1 84 ? 2.753 -5.964 3.652 1.00 85.25 84 LYS A O 1
ATOM 644 N N . LEU A 1 85 ? 1.273 -4.668 4.734 1.00 84.12 85 LEU A N 1
ATOM 645 C CA . LEU A 1 85 ? 1.212 -3.648 3.702 1.00 84.12 85 LEU A CA 1
ATOM 646 C C . LEU A 1 85 ? 2.597 -3.013 3.493 1.00 84.12 85 LEU A C 1
ATOM 648 O O . LEU A 1 85 ? 3.093 -3.002 2.373 1.00 84.12 85 LEU A O 1
ATOM 652 N N . LYS A 1 86 ? 3.270 -2.589 4.572 1.00 80.81 86 LYS A N 1
ATOM 653 C CA . LYS A 1 86 ? 4.639 -2.036 4.542 1.00 80.81 86 LYS A CA 1
ATOM 654 C C . LYS A 1 86 ? 5.649 -2.992 3.903 1.00 80.81 86 LYS A C 1
ATOM 656 O O . LYS A 1 86 ? 6.484 -2.539 3.125 1.00 80.81 86 LYS A O 1
ATOM 661 N N . ALA A 1 87 ? 5.541 -4.291 4.175 1.00 80.06 87 ALA A N 1
ATOM 662 C CA . ALA A 1 87 ? 6.395 -5.319 3.582 1.00 80.06 87 ALA A CA 1
ATOM 663 C C . ALA A 1 87 ? 6.167 -5.530 2.072 1.00 80.06 87 ALA A C 1
ATOM 665 O O . ALA A 1 87 ? 7.050 -6.053 1.406 1.00 80.06 87 ALA A O 1
ATOM 666 N N . MET A 1 88 ? 5.015 -5.124 1.523 1.00 77.00 88 MET A N 1
ATOM 667 C CA . MET A 1 88 ? 4.772 -5.157 0.073 1.00 77.00 88 MET A CA 1
ATOM 668 C C . MET A 1 88 ? 5.385 -3.955 -0.662 1.00 77.00 88 MET A C 1
ATOM 670 O O . MET A 1 88 ? 5.692 -4.065 -1.845 1.00 77.00 88 MET A O 1
ATOM 674 N N . PHE A 1 89 ? 5.577 -2.817 0.017 1.00 70.19 89 PHE A N 1
ATOM 675 C CA . PHE A 1 89 ? 6.249 -1.644 -0.567 1.00 70.19 89 PHE A CA 1
ATOM 676 C C . PHE A 1 89 ? 7.766 -1.687 -0.407 1.00 70.19 89 PHE A C 1
ATOM 678 O O . PHE A 1 89 ? 8.498 -1.203 -1.269 1.00 70.19 89 PHE A O 1
ATOM 685 N N . LEU A 1 90 ? 8.238 -2.184 0.736 1.00 66.94 90 LEU A N 1
ATOM 686 C CA . LEU A 1 90 ? 9.659 -2.247 1.032 1.00 66.94 90 LEU A CA 1
ATOM 687 C C . LEU A 1 90 ? 10.252 -3.506 0.389 1.00 66.94 90 LEU A C 1
ATOM 689 O O . LEU A 1 90 ? 9.629 -4.566 0.461 1.00 66.94 90 LEU A O 1
ATOM 693 N N . PRO A 1 91 ? 11.452 -3.430 -0.215 1.00 60.66 91 PRO A N 1
ATOM 694 C CA . PRO A 1 91 ? 12.166 -4.635 -0.613 1.00 60.66 91 PRO A CA 1
ATOM 695 C C . PRO A 1 91 ? 12.300 -5.576 0.591 1.00 60.66 91 PRO A C 1
ATOM 697 O O . PRO A 1 91 ? 12.382 -5.091 1.727 1.00 60.66 91 PRO A O 1
ATOM 700 N N . PRO A 1 92 ? 12.365 -6.902 0.373 1.00 54.16 92 PRO A N 1
ATOM 701 C CA . PRO A 1 92 ? 12.761 -7.813 1.431 1.00 54.16 92 PRO A CA 1
ATOM 702 C C . PRO A 1 92 ? 14.143 -7.368 1.904 1.00 54.16 92 PRO A C 1
ATOM 704 O O . PRO A 1 92 ? 15.142 -7.583 1.221 1.00 54.16 92 PRO A O 1
ATOM 707 N N . MET A 1 93 ? 14.205 -6.697 3.054 1.00 45.78 93 MET A N 1
ATOM 708 C CA . MET A 1 93 ? 15.466 -6.537 3.749 1.00 45.78 93 MET A CA 1
ATOM 709 C C . MET A 1 93 ? 15.845 -7.948 4.160 1.00 45.78 93 MET A C 1
ATOM 711 O O . MET A 1 93 ? 15.253 -8.518 5.075 1.00 45.78 93 MET A O 1
ATOM 715 N N . THR A 1 94 ? 16.782 -8.544 3.430 1.00 42.53 94 THR A N 1
ATOM 716 C CA . THR A 1 94 ? 17.522 -9.687 3.937 1.00 42.53 94 THR A CA 1
ATOM 717 C C . THR A 1 94 ? 18.124 -9.217 5.253 1.00 42.53 94 THR A C 1
ATOM 719 O O . THR A 1 94 ? 19.057 -8.413 5.250 1.00 42.53 94 THR A O 1
ATOM 722 N N . LEU A 1 95 ? 17.537 -9.634 6.376 1.00 35.84 95 LEU A N 1
ATOM 723 C CA . LEU A 1 95 ? 18.232 -9.593 7.653 1.00 35.84 95 LEU A CA 1
ATOM 724 C C . LEU A 1 95 ? 19.572 -10.300 7.402 1.00 35.84 95 LEU A C 1
ATOM 726 O O . LEU A 1 95 ? 19.542 -11.451 6.953 1.00 35.84 95 LEU A O 1
ATOM 730 N N . PRO A 1 96 ? 20.726 -9.626 7.561 1.00 38.34 96 PRO A N 1
ATOM 731 C CA . PRO A 1 96 ? 21.989 -10.339 7.511 1.00 38.34 96 PRO A CA 1
ATOM 732 C C . PRO A 1 96 ? 21.993 -11.393 8.638 1.00 38.34 96 PRO A C 1
ATOM 734 O O . PRO A 1 96 ? 21.396 -11.132 9.688 1.00 38.34 96 PRO A O 1
ATOM 737 N N . PRO A 1 97 ? 22.573 -12.582 8.391 1.00 48.75 97 PRO A N 1
ATOM 738 C CA . PRO A 1 97 ? 22.605 -13.687 9.350 1.00 48.75 97 PRO A CA 1
ATOM 739 C C . PRO A 1 97 ? 23.340 -13.337 10.648 1.00 48.75 97 PRO A C 1
ATOM 741 O O . PRO A 1 97 ? 24.237 -12.461 10.612 1.00 48.75 97 PRO A O 1
#

Foldseek 3Di:
DLVVLVVLCVDPVLVVQLVVQVVVCVPVQVSLCVRNVVSSLVSNCVVQVVVVLDPPDPSSVVVVLVVLVVCVVVDVVSVVSNVSSVPSSGDPPPPDD

Radius of gyration: 13.71 Å; chains: 1; bounding box: 37×30×33 Å